Protein AF-A0A9W9ZRK2-F1 (afdb_monomer_lite)

Organism: NCBI:txid174260

pLDDT: mean 77.33, std 15.68, range [36.19, 97.38]

Foldseek 3Di:
DDDPPDDPVDDDDLVVVLVVVVVVQVVVCVVPVDRDPPVVPPDDPDDSVVVVVVVCVVCVVVPDDDDPVVVVVCCVVVPVVVVVVVVVVVVVVVVVVVVVVD

Sequence (102 aa):
MADRRYDFPHGPNPGEESLKLKAKYAAEYKKTGKIKPIQDVGALIKDPAIEKFGWIRENTDLYFKFKPRSVRNAVLWCLLIPGALLFYIKKTKSQEKSASLH

Radius of gyration: 27.27 Å; chains: 1; bounding box: 52×24×78 Å

Structure (mmCIF, N/CA/C/O backbone):
data_AF-A0A9W9ZRK2-F1
#
_entry.id   AF-A0A9W9ZRK2-F1
#
loop_
_atom_site.group_PDB
_atom_site.id
_atom_site.type_symbol
_atom_site.label_atom_id
_atom_site.label_alt_id
_atom_site.label_comp_id
_atom_site.label_asym_id
_atom_site.label_entity_id
_atom_site.label_seq_id
_atom_site.pdbx_PDB_ins_code
_atom_site.Cartn_x
_atom_site.Cartn_y
_atom_site.Cartn_z
_atom_site.occupancy
_atom_site.B_iso_or_equiv
_atom_site.auth_seq_id
_atom_site.auth_comp_id
_atom_site.auth_asym_id
_atom_site.auth_atom_id
_atom_site.pdbx_PDB_model_num
ATOM 1 N N . MET A 1 1 ? 13.527 -8.256 -30.690 1.00 36.19 1 MET A N 1
ATOM 2 C CA . MET A 1 1 ? 12.086 -8.564 -30.577 1.00 36.19 1 MET A CA 1
ATOM 3 C C . MET A 1 1 ? 11.636 -8.116 -29.193 1.00 36.19 1 MET A C 1
ATOM 5 O O . MET A 1 1 ? 11.984 -8.778 -28.227 1.00 36.19 1 MET A O 1
ATOM 9 N N . ALA A 1 2 ? 11.008 -6.943 -29.075 1.00 41.31 2 ALA A N 1
ATOM 10 C CA . ALA A 1 2 ? 10.505 -6.444 -27.794 1.00 41.31 2 ALA A CA 1
ATOM 11 C C . ALA A 1 2 ? 9.269 -7.262 -27.381 1.00 41.31 2 ALA A C 1
ATOM 13 O O . ALA A 1 2 ? 8.363 -7.464 -28.190 1.00 41.31 2 ALA A O 1
ATOM 14 N N . ASP A 1 3 ? 9.277 -7.784 -26.156 1.00 39.91 3 ASP A N 1
ATOM 15 C CA . ASP A 1 3 ? 8.208 -8.602 -25.581 1.00 39.91 3 ASP A CA 1
ATOM 16 C C . ASP A 1 3 ? 6.953 -7.728 -25.393 1.00 39.91 3 ASP A C 1
ATOM 18 O O . ASP A 1 3 ? 6.875 -6.931 -24.461 1.00 39.91 3 ASP A O 1
ATOM 22 N N . ARG A 1 4 ? 5.976 -7.831 -26.307 1.00 49.53 4 ARG A N 1
ATOM 23 C CA . ARG A 1 4 ? 4.737 -7.015 -26.334 1.00 49.53 4 ARG A CA 1
ATOM 24 C C . ARG A 1 4 ? 3.719 -7.395 -25.246 1.00 49.53 4 ARG A C 1
ATOM 26 O O . ARG A 1 4 ? 2.519 -7.247 -25.437 1.00 49.53 4 ARG A O 1
ATOM 33 N N . ARG A 1 5 ? 4.163 -7.963 -24.123 1.00 50.00 5 ARG A N 1
ATOM 34 C CA . ARG A 1 5 ? 3.261 -8.416 -23.046 1.00 50.00 5 ARG A CA 1
ATOM 35 C C . ARG A 1 5 ? 2.823 -7.295 -22.105 1.00 50.00 5 ARG A C 1
ATOM 37 O O . ARG A 1 5 ? 1.941 -7.516 -21.284 1.00 50.00 5 ARG A O 1
ATOM 44 N N . TYR A 1 6 ? 3.422 -6.113 -22.230 1.00 50.22 6 TYR A N 1
ATOM 45 C CA . TYR A 1 6 ? 3.075 -4.926 -21.461 1.00 50.22 6 TYR A CA 1
ATOM 46 C C . TYR A 1 6 ? 3.019 -3.727 -22.406 1.00 50.22 6 TYR A C 1
ATOM 48 O O . TYR A 1 6 ? 4.051 -3.133 -22.711 1.00 50.22 6 TYR A O 1
ATOM 56 N N . ASP A 1 7 ? 1.820 -3.384 -22.875 1.00 52.34 7 ASP A N 1
ATOM 57 C CA . ASP A 1 7 ? 1.579 -2.037 -23.385 1.00 52.34 7 ASP A CA 1
ATOM 58 C C . ASP A 1 7 ? 1.628 -1.084 -22.185 1.00 52.34 7 ASP A C 1
ATOM 60 O O . ASP A 1 7 ? 1.001 -1.335 -21.153 1.00 52.34 7 ASP A O 1
ATOM 64 N N . PHE A 1 8 ? 2.425 -0.023 -22.296 1.00 57.28 8 PHE A N 1
ATOM 65 C CA . PHE A 1 8 ? 2.486 1.063 -21.321 1.00 57.28 8 PHE A CA 1
ATOM 66 C C . PHE A 1 8 ? 1.576 2.183 -21.845 1.00 57.28 8 PHE A C 1
ATOM 68 O O . PHE A 1 8 ? 2.049 3.036 -22.593 1.00 57.28 8 PHE A O 1
ATOM 75 N N . PRO A 1 9 ? 0.263 2.180 -21.534 1.00 54.69 9 PRO A N 1
ATOM 76 C CA . PRO A 1 9 ? -0.681 3.127 -22.130 1.00 54.69 9 PRO A CA 1
ATOM 77 C C . PRO A 1 9 ? -0.377 4.585 -21.760 1.00 54.69 9 PRO A C 1
ATOM 79 O O . PRO A 1 9 ? -0.770 5.495 -22.489 1.00 54.69 9 PRO A O 1
ATOM 82 N N . HIS A 1 10 ? 0.350 4.820 -20.662 1.00 52.25 10 HIS A N 1
ATOM 83 C CA . HIS A 1 10 ? 0.744 6.148 -20.207 1.00 52.25 10 HIS A CA 1
ATOM 84 C C . HIS A 1 10 ? 2.223 6.162 -19.784 1.00 52.25 10 HIS A C 1
ATOM 86 O O . HIS A 1 10 ? 2.591 5.551 -18.783 1.00 52.25 10 HIS A O 1
ATOM 92 N N . GLY A 1 11 ? 3.057 6.878 -20.550 1.00 54.03 11 GLY A N 1
ATOM 93 C CA . GLY A 1 11 ? 4.483 7.114 -20.274 1.00 54.03 11 GLY A CA 1
ATOM 94 C C . GLY A 1 11 ? 5.448 6.439 -21.265 1.00 54.03 11 GLY A C 1
ATOM 95 O O . GLY A 1 11 ? 5.064 5.496 -21.956 1.00 54.03 11 GLY A O 1
ATOM 96 N N . PRO A 1 12 ? 6.702 6.923 -21.382 1.00 58.34 12 PRO A N 1
ATOM 97 C CA . PRO A 1 12 ? 7.715 6.290 -22.224 1.00 58.34 12 PRO A CA 1
ATOM 98 C C . PRO A 1 12 ? 8.005 4.867 -21.735 1.00 58.34 12 PRO A C 1
ATOM 100 O O . PRO A 1 12 ? 8.074 4.615 -20.533 1.00 58.34 12 PRO A O 1
ATOM 103 N N . ASN A 1 13 ? 8.181 3.933 -22.672 1.00 67.44 13 ASN A N 1
ATOM 104 C CA . ASN A 1 13 ? 8.439 2.535 -22.350 1.00 67.44 13 ASN A CA 1
ATOM 105 C C . ASN A 1 13 ? 9.756 2.415 -21.549 1.00 67.44 13 ASN A C 1
ATOM 107 O O . ASN A 1 13 ? 10.829 2.706 -22.091 1.00 67.44 13 ASN A O 1
ATOM 111 N N . PRO A 1 14 ? 9.720 1.953 -20.286 1.00 61.97 14 PRO A N 1
ATOM 112 C CA . PRO A 1 14 ? 10.901 1.892 -19.424 1.00 61.97 14 PRO A CA 1
ATOM 113 C C . PRO A 1 14 ? 11.985 0.942 -19.971 1.00 61.97 14 PRO A C 1
ATOM 115 O O . PRO A 1 14 ? 13.185 1.132 -19.744 1.00 61.97 14 PRO A O 1
ATOM 118 N N . GLY A 1 15 ? 11.588 -0.061 -20.764 1.00 65.00 15 GLY A N 1
ATOM 119 C CA . GLY A 1 15 ? 12.522 -0.914 -21.498 1.00 65.00 15 GLY A CA 1
ATOM 120 C C . GLY A 1 15 ? 13.283 -0.151 -22.587 1.00 65.00 15 GLY A C 1
ATOM 121 O O . GLY A 1 15 ? 14.488 -0.326 -22.737 1.00 65.00 15 GLY A O 1
ATOM 122 N N . GLU A 1 16 ? 12.616 0.741 -23.315 1.00 70.44 16 GLU A N 1
ATOM 123 C CA . GLU A 1 16 ? 13.249 1.545 -24.365 1.00 70.44 16 GLU A CA 1
ATOM 124 C C . GLU A 1 16 ? 14.146 2.644 -23.791 1.00 70.44 16 GLU A C 1
ATOM 126 O O . GLU A 1 16 ? 15.249 2.855 -24.294 1.00 70.44 16 GLU A O 1
ATOM 131 N N . GLU A 1 17 ? 13.715 3.305 -22.716 1.00 68.06 17 GLU A N 1
ATOM 132 C CA . GLU A 1 17 ? 14.508 4.307 -21.990 1.00 68.06 17 GLU A CA 1
ATOM 133 C C . GLU A 1 17 ? 15.822 3.705 -21.474 1.00 68.06 17 GLU A C 1
ATOM 135 O O . GLU A 1 17 ? 16.905 4.233 -21.738 1.00 68.06 17 GLU A O 1
ATOM 140 N N . SER A 1 18 ? 15.754 2.540 -20.821 1.00 64.94 18 SER A N 1
ATOM 141 C CA . SER A 1 18 ? 16.949 1.857 -20.313 1.00 64.94 18 SER A CA 1
ATOM 142 C C . SER A 1 18 ? 17.893 1.392 -21.431 1.00 64.94 18 SER A C 1
ATOM 144 O O . SER A 1 18 ? 19.115 1.471 -21.279 1.00 64.94 18 SER A O 1
ATOM 146 N N . LEU A 1 19 ? 17.363 0.962 -22.581 1.00 74.06 19 LEU A N 1
ATOM 147 C CA . LEU A 1 19 ? 18.164 0.616 -23.760 1.00 74.06 19 LEU A CA 1
ATOM 148 C C . LEU A 1 19 ? 18.850 1.844 -24.371 1.00 74.06 19 LEU A C 1
ATOM 150 O O . LEU A 1 19 ? 20.038 1.772 -24.693 1.00 74.06 19 LEU A O 1
ATOM 154 N N . LYS A 1 20 ? 18.148 2.978 -24.482 1.00 76.31 20 LYS A N 1
ATOM 155 C CA . LYS A 1 20 ? 18.725 4.253 -24.942 1.00 76.31 20 LYS A CA 1
ATOM 156 C C . LYS A 1 20 ? 19.837 4.726 -24.008 1.00 76.31 20 LYS A C 1
ATOM 158 O O . LYS A 1 20 ? 20.898 5.138 -24.475 1.00 76.31 20 LYS A O 1
ATOM 163 N N . LEU A 1 21 ? 19.627 4.609 -22.698 1.00 71.12 21 LEU A N 1
ATOM 164 C CA . LEU A 1 21 ? 20.608 4.973 -21.678 1.00 71.12 21 LEU A CA 1
ATOM 165 C C . LEU A 1 21 ? 21.876 4.110 -21.795 1.00 71.12 21 LEU A C 1
ATOM 167 O O . LEU A 1 21 ? 22.987 4.635 -21.875 1.00 71.12 21 LEU A O 1
ATOM 171 N N . LYS A 1 22 ? 21.710 2.784 -21.904 1.00 73.62 22 LYS A N 1
ATOM 172 C CA . LYS A 1 22 ? 22.816 1.838 -22.130 1.00 73.62 22 LYS A CA 1
ATOM 173 C C . LYS A 1 22 ? 23.567 2.137 -23.426 1.00 73.62 22 LYS A C 1
ATOM 175 O O . LYS A 1 22 ? 24.796 2.144 -23.425 1.00 73.62 22 LYS A O 1
ATOM 180 N N . ALA A 1 23 ? 22.852 2.424 -24.514 1.00 80.50 23 ALA A N 1
ATOM 181 C CA . ALA A 1 23 ? 23.453 2.772 -25.799 1.00 80.50 23 ALA A CA 1
ATOM 182 C C . ALA A 1 23 ? 24.264 4.076 -25.723 1.00 80.50 23 ALA A C 1
ATOM 184 O O . ALA A 1 23 ? 25.372 4.140 -26.258 1.00 80.50 23 ALA A O 1
ATOM 185 N N . LYS A 1 24 ? 23.760 5.088 -25.005 1.00 78.25 24 LYS A N 1
ATOM 186 C CA . LYS A 1 24 ? 24.465 6.354 -24.768 1.00 78.25 24 LYS A CA 1
ATOM 187 C C . LYS A 1 24 ? 25.771 6.136 -24.003 1.00 78.25 24 LYS A C 1
ATOM 189 O O . LYS A 1 24 ? 26.820 6.574 -24.470 1.00 78.25 24 LYS A O 1
ATOM 194 N N . TYR A 1 25 ? 25.737 5.413 -22.883 1.00 71.88 25 TYR A N 1
ATOM 195 C CA . TYR A 1 25 ? 26.952 5.135 -22.107 1.00 71.88 25 TYR A CA 1
ATOM 196 C C . TYR A 1 25 ? 27.948 4.255 -22.866 1.00 71.88 25 TYR A C 1
ATOM 198 O O . TYR A 1 25 ? 29.151 4.501 -22.804 1.00 71.88 25 TYR A O 1
ATOM 206 N N . ALA A 1 26 ? 27.471 3.283 -23.647 1.00 76.69 26 ALA A N 1
ATOM 207 C CA . ALA A 1 26 ? 28.331 2.480 -24.512 1.00 76.69 26 ALA A CA 1
ATOM 208 C C . ALA A 1 26 ? 29.013 3.328 -25.604 1.00 76.69 26 ALA A C 1
ATOM 210 O O . ALA A 1 26 ? 30.184 3.108 -25.915 1.00 76.69 26 ALA A O 1
ATOM 211 N N . ALA A 1 27 ? 28.312 4.313 -26.174 1.00 80.31 27 ALA A N 1
ATOM 212 C CA . ALA A 1 27 ? 28.882 5.240 -27.150 1.00 80.31 27 ALA A CA 1
ATOM 213 C C . ALA A 1 27 ? 29.912 6.190 -26.515 1.00 80.31 27 ALA A C 1
ATOM 215 O O . ALA A 1 27 ? 30.959 6.444 -27.110 1.00 80.31 27 ALA A O 1
ATOM 216 N N . GLU A 1 28 ? 29.649 6.686 -25.305 1.00 75.06 28 GLU A N 1
ATOM 217 C CA . GLU A 1 28 ? 30.608 7.499 -24.547 1.00 75.06 28 GLU A CA 1
ATOM 218 C C . GLU A 1 28 ? 31.869 6.700 -24.193 1.00 75.06 28 GLU A C 1
ATOM 220 O O . GLU A 1 28 ? 32.979 7.202 -24.386 1.00 75.06 28 GLU A O 1
ATOM 225 N N . TYR A 1 29 ? 31.717 5.438 -23.778 1.00 75.25 29 TYR A N 1
ATOM 226 C CA . TYR A 1 29 ? 32.837 4.531 -23.524 1.00 75.25 29 TYR A CA 1
ATOM 227 C C . TYR A 1 29 ? 33.676 4.291 -24.784 1.00 75.25 29 TYR A C 1
ATOM 229 O O . TYR A 1 29 ? 34.892 4.445 -24.744 1.00 75.25 29 TYR A O 1
ATOM 237 N N . LYS A 1 30 ? 33.045 4.005 -25.931 1.00 79.25 30 LYS A N 1
ATOM 238 C CA . LYS A 1 30 ? 33.761 3.822 -27.208 1.00 79.25 30 LYS A CA 1
ATOM 239 C C . LYS A 1 30 ? 34.567 5.053 -27.636 1.00 79.25 30 LYS A C 1
ATOM 241 O O . LYS A 1 30 ? 35.600 4.896 -28.272 1.00 79.25 30 LYS A O 1
ATOM 246 N N . LYS A 1 31 ? 34.103 6.262 -27.306 1.00 81.69 31 LYS A N 1
ATOM 247 C CA . LYS A 1 31 ? 34.792 7.518 -27.647 1.00 81.69 31 LYS A CA 1
ATOM 248 C C . LYS A 1 31 ? 35.940 7.855 -26.699 1.00 81.69 31 LYS A C 1
ATOM 250 O O . LYS A 1 31 ? 36.933 8.421 -27.134 1.00 81.69 31 LYS A O 1
ATOM 255 N N . THR A 1 32 ? 35.780 7.571 -25.409 1.00 78.62 32 THR A N 1
ATOM 256 C CA . THR A 1 32 ? 36.696 8.058 -24.361 1.00 78.62 32 THR A CA 1
ATOM 257 C C . THR A 1 32 ? 37.587 6.972 -23.763 1.00 78.62 32 THR A C 1
ATOM 259 O O . THR A 1 32 ? 38.567 7.295 -23.098 1.00 78.62 32 THR A O 1
ATOM 262 N N . GLY A 1 33 ? 37.250 5.695 -23.961 1.00 77.88 33 GLY A N 1
ATOM 263 C CA . GLY A 1 33 ? 37.946 4.539 -23.389 1.00 77.88 33 GLY A CA 1
ATOM 264 C C . GLY A 1 33 ? 37.817 4.398 -21.868 1.00 77.88 33 GLY A C 1
ATOM 265 O O . GLY A 1 33 ? 38.402 3.484 -21.291 1.00 77.88 33 GLY A O 1
ATOM 266 N N . LYS A 1 34 ? 37.068 5.284 -21.198 1.00 73.56 34 LYS A N 1
ATOM 267 C CA . LYS A 1 34 ? 36.952 5.336 -19.735 1.00 73.56 34 LYS A CA 1
ATOM 268 C C . LYS A 1 34 ? 35.531 5.009 -19.293 1.00 73.56 34 LYS A C 1
ATOM 270 O O . LYS A 1 34 ? 34.563 5.545 -19.829 1.00 73.56 34 LYS A O 1
ATOM 275 N N . ILE A 1 35 ? 35.406 4.138 -18.294 1.00 67.31 35 ILE A N 1
ATOM 276 C CA . ILE A 1 35 ? 34.138 3.903 -17.595 1.00 67.31 35 ILE A CA 1
ATOM 277 C C . ILE A 1 35 ? 33.948 5.074 -16.628 1.00 67.31 35 ILE A C 1
ATOM 279 O O . ILE A 1 35 ? 34.817 5.316 -15.792 1.00 67.31 35 ILE A O 1
ATOM 283 N N . LYS A 1 36 ? 32.849 5.828 -16.756 1.00 65.50 36 LYS A N 1
ATOM 284 C CA . LYS A 1 36 ? 32.547 6.918 -15.817 1.00 65.50 36 LYS A CA 1
ATOM 285 C C . LYS A 1 36 ? 32.288 6.328 -14.423 1.00 65.50 36 LYS A C 1
ATOM 287 O O . LYS A 1 36 ? 31.492 5.389 -14.325 1.00 65.50 36 LYS A O 1
ATOM 292 N N . PRO A 1 37 ? 32.936 6.835 -13.360 1.00 63.88 37 PRO A N 1
ATOM 293 C CA . PRO A 1 37 ? 32.641 6.392 -12.005 1.00 63.88 37 PRO A CA 1
ATOM 294 C C . PRO A 1 37 ? 31.195 6.760 -11.658 1.00 63.88 37 PRO A C 1
ATOM 296 O O . PRO A 1 37 ? 30.683 7.787 -12.099 1.00 63.88 37 PRO A O 1
ATOM 299 N N . ILE A 1 38 ? 30.536 5.916 -10.860 1.00 61.09 38 ILE A N 1
ATOM 300 C CA . ILE A 1 38 ? 29.101 6.022 -10.519 1.00 61.09 38 ILE A CA 1
ATOM 301 C C . ILE A 1 38 ? 28.749 7.410 -9.940 1.00 61.09 38 ILE A C 1
ATOM 303 O O . ILE A 1 38 ? 27.631 7.882 -10.105 1.00 61.09 38 ILE A O 1
ATOM 307 N N . GLN A 1 39 ? 29.724 8.077 -9.320 1.00 60.81 39 GLN A N 1
ATOM 308 C CA .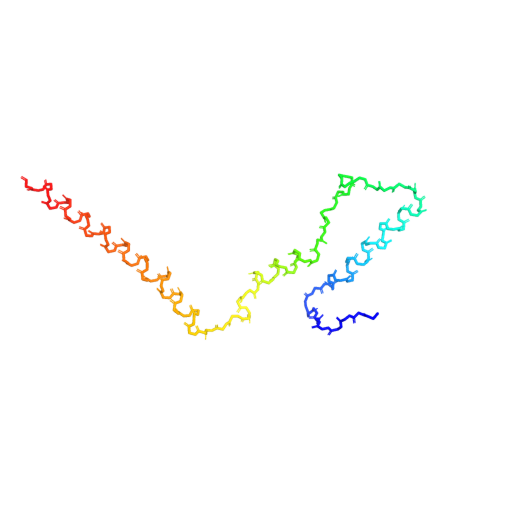 GLN A 1 39 ? 29.617 9.392 -8.681 1.00 60.81 39 GLN A CA 1
ATOM 309 C C . GLN A 1 39 ? 29.540 10.564 -9.682 1.00 60.81 39 GLN A C 1
ATOM 311 O O . GLN A 1 39 ? 28.875 11.554 -9.396 1.00 60.81 39 GLN A O 1
ATOM 316 N N . ASP A 1 40 ? 30.149 10.436 -10.868 1.00 61.28 40 ASP A N 1
ATOM 317 C CA . ASP A 1 40 ? 30.162 11.477 -11.918 1.00 61.28 40 ASP A CA 1
ATOM 318 C C . ASP A 1 40 ? 28.962 11.366 -12.871 1.00 61.28 40 ASP A C 1
ATOM 320 O O . ASP A 1 40 ? 28.748 12.195 -13.763 1.00 61.28 40 ASP A O 1
ATOM 324 N N . VAL A 1 41 ? 28.152 10.323 -12.698 1.00 59.09 41 VAL A N 1
ATOM 325 C CA . VAL A 1 41 ? 26.871 10.169 -13.376 1.00 59.09 41 VAL A CA 1
ATOM 326 C C . VAL A 1 41 ? 25.841 10.959 -12.566 1.00 59.09 41 VAL A C 1
ATOM 328 O O . VAL A 1 41 ? 25.011 10.387 -11.874 1.00 59.09 41 VAL A O 1
ATOM 331 N N . GLY A 1 42 ? 25.903 12.295 -12.634 1.00 51.72 42 GLY A N 1
ATOM 332 C CA . GLY A 1 42 ? 25.015 13.237 -11.922 1.00 51.72 42 GLY A CA 1
ATOM 333 C C . GLY A 1 42 ? 23.522 13.158 -12.288 1.00 51.72 42 GLY A C 1
ATOM 334 O O . GLY A 1 42 ? 22.764 14.087 -12.027 1.00 51.72 42 GLY A O 1
ATOM 335 N N . ALA A 1 43 ? 23.091 12.065 -12.910 1.00 59.19 43 ALA A N 1
ATOM 336 C CA . ALA A 1 43 ? 21.703 11.722 -13.134 1.00 59.19 43 ALA A CA 1
ATOM 337 C C . ALA A 1 43 ? 21.408 10.443 -12.348 1.00 59.19 43 ALA A C 1
ATOM 339 O O . ALA A 1 43 ? 22.056 9.420 -12.571 1.00 59.19 43 ALA A O 1
ATOM 340 N N . LEU A 1 44 ? 20.419 10.505 -11.449 1.00 64.69 44 LEU A N 1
ATOM 341 C CA . LEU A 1 44 ? 19.838 9.325 -10.812 1.00 64.69 44 LEU A CA 1
ATOM 342 C C . LEU A 1 44 ? 19.558 8.289 -11.907 1.00 64.69 44 LEU A C 1
ATOM 344 O O . LEU A 1 44 ? 18.759 8.547 -12.811 1.00 64.69 44 LEU A O 1
ATOM 348 N N . ILE A 1 45 ? 20.252 7.149 -11.861 1.00 65.94 45 ILE A N 1
ATOM 349 C CA . ILE A 1 45 ? 20.008 6.060 -12.804 1.00 65.94 45 ILE A CA 1
ATOM 350 C C . ILE A 1 45 ? 18.585 5.587 -12.534 1.00 65.94 45 ILE A C 1
ATOM 352 O O . ILE A 1 45 ? 18.303 4.977 -11.504 1.00 65.94 45 ILE A O 1
ATOM 356 N N . LYS A 1 46 ? 17.683 5.925 -13.453 1.00 65.31 46 LYS A N 1
ATOM 357 C CA . LYS A 1 46 ? 16.29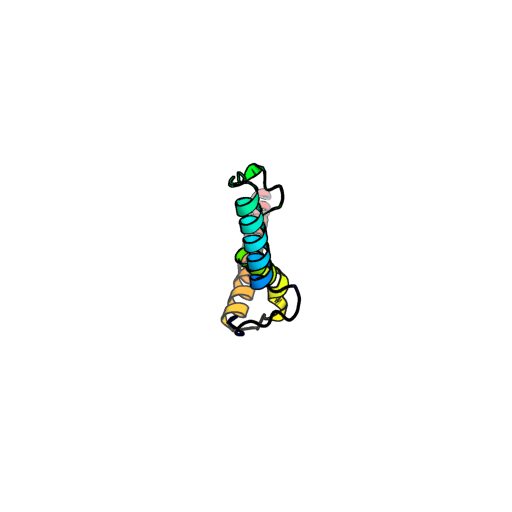1 5.500 -13.410 1.00 65.31 46 LYS A CA 1
ATOM 358 C C . LYS A 1 46 ? 16.253 3.999 -13.632 1.00 65.31 46 LYS A C 1
ATOM 360 O O . LYS A 1 46 ? 16.448 3.519 -14.750 1.00 65.31 46 LYS A O 1
ATOM 365 N N . ASP A 1 47 ? 16.076 3.260 -12.544 1.00 73.88 47 ASP A N 1
ATOM 366 C CA . ASP A 1 47 ? 15.838 1.832 -12.625 1.00 73.88 47 ASP A CA 1
ATOM 367 C C . ASP A 1 47 ? 14.384 1.615 -13.076 1.00 73.88 47 ASP A C 1
ATOM 369 O O . ASP A 1 47 ? 13.455 1.981 -12.345 1.00 73.88 47 ASP A O 1
ATOM 373 N N . PRO A 1 48 ? 14.162 1.008 -14.255 1.00 72.56 48 PRO A N 1
ATOM 374 C CA . PRO A 1 48 ? 12.819 0.753 -14.763 1.00 72.56 48 PRO A CA 1
ATOM 375 C C . PRO A 1 48 ? 11.973 -0.112 -13.814 1.00 72.56 48 PRO A C 1
ATOM 377 O O . PRO A 1 48 ? 10.748 0.017 -13.793 1.00 72.56 48 PRO A O 1
ATOM 380 N N . ALA A 1 49 ? 12.591 -0.987 -13.013 1.00 74.88 49 ALA A N 1
ATOM 381 C CA . ALA A 1 49 ? 11.885 -1.795 -12.025 1.00 74.88 49 ALA A CA 1
ATOM 382 C C . ALA A 1 49 ? 11.409 -0.953 -10.832 1.00 74.88 49 ALA A C 1
ATOM 384 O O . ALA A 1 49 ? 10.289 -1.151 -10.356 1.00 74.88 49 ALA A O 1
ATOM 385 N N . ILE A 1 50 ? 12.220 0.009 -10.384 1.00 77.88 50 ILE A N 1
ATOM 386 C CA . ILE A 1 50 ? 11.869 0.913 -9.280 1.00 77.88 50 ILE A CA 1
ATOM 387 C C . ILE A 1 50 ? 10.772 1.883 -9.719 1.00 77.88 50 ILE A C 1
ATOM 389 O O . ILE A 1 50 ? 9.794 2.056 -8.993 1.00 77.88 50 ILE A O 1
ATOM 393 N N . GLU A 1 51 ? 10.879 2.458 -10.918 1.00 78.94 51 GLU A N 1
ATOM 394 C CA . GLU A 1 51 ? 9.841 3.341 -11.464 1.00 78.94 51 GLU A CA 1
ATOM 395 C C . GLU A 1 51 ? 8.509 2.597 -11.638 1.00 78.94 51 GLU A C 1
ATOM 397 O O . GLU A 1 51 ? 7.459 3.100 -11.237 1.00 78.94 51 GLU A O 1
ATOM 402 N N . LYS A 1 52 ? 8.544 1.350 -12.133 1.00 77.06 52 LYS A N 1
ATOM 403 C CA . LYS A 1 52 ? 7.347 0.505 -12.240 1.00 77.06 52 LYS A CA 1
ATOM 404 C C . LYS A 1 52 ? 6.739 0.192 -10.873 1.00 77.06 52 LYS A C 1
ATOM 406 O O . LYS A 1 52 ? 5.520 0.236 -10.725 1.00 77.06 52 LYS A O 1
ATOM 411 N N . PHE A 1 53 ? 7.563 -0.135 -9.880 1.00 79.81 53 PHE A N 1
ATOM 412 C CA . PHE A 1 53 ? 7.082 -0.403 -8.526 1.00 79.81 53 PHE A CA 1
ATOM 413 C C . PHE A 1 53 ? 6.437 0.840 -7.896 1.00 79.81 53 PHE A C 1
ATOM 415 O O . PHE A 1 53 ? 5.355 0.738 -7.316 1.00 79.81 53 PHE A O 1
ATOM 422 N N . GLY A 1 54 ? 7.061 2.010 -8.065 1.00 85.88 54 GLY A N 1
ATOM 423 C CA . GLY A 1 54 ? 6.507 3.295 -7.638 1.00 85.88 54 GLY A CA 1
ATOM 424 C C . GLY A 1 54 ? 5.147 3.566 -8.276 1.00 85.88 54 GLY A C 1
ATOM 425 O O . GLY A 1 54 ? 4.170 3.794 -7.563 1.00 85.88 54 GLY A O 1
ATOM 426 N N . TRP A 1 55 ? 5.055 3.408 -9.599 1.00 84.12 55 TRP A N 1
ATOM 427 C CA . TRP A 1 55 ? 3.812 3.607 -10.340 1.00 84.12 55 TRP A CA 1
ATOM 428 C C . TRP A 1 55 ? 2.683 2.678 -9.875 1.00 84.12 55 TRP A C 1
ATOM 430 O O . TRP A 1 55 ? 1.560 3.137 -9.668 1.00 84.12 55 TRP A O 1
ATOM 440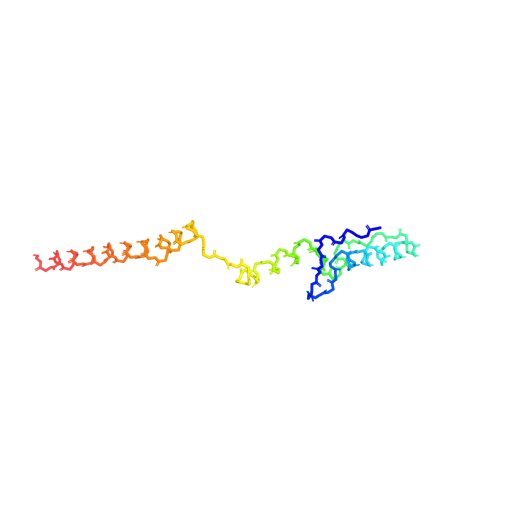 N N . ILE A 1 56 ? 2.965 1.386 -9.653 1.00 84.56 56 ILE A N 1
ATOM 441 C CA . ILE A 1 56 ? 1.960 0.422 -9.165 1.00 84.56 56 ILE A CA 1
ATOM 442 C C . ILE A 1 56 ? 1.409 0.856 -7.804 1.00 84.56 56 ILE A C 1
ATOM 444 O O . ILE A 1 56 ? 0.208 0.746 -7.570 1.00 84.56 56 ILE A O 1
ATOM 448 N N . ARG A 1 57 ? 2.273 1.355 -6.912 1.00 88.31 57 ARG A N 1
ATOM 449 C CA . ARG A 1 57 ? 1.874 1.808 -5.575 1.00 88.31 57 ARG A CA 1
ATOM 450 C C . ARG A 1 57 ? 1.008 3.066 -5.633 1.00 88.31 57 ARG A C 1
ATOM 452 O O . ARG A 1 57 ? 0.057 3.189 -4.865 1.00 88.31 57 ARG A O 1
ATOM 459 N N . GLU A 1 58 ? 1.326 3.985 -6.533 1.00 87.19 58 GLU A N 1
ATOM 460 C CA . GLU A 1 58 ? 0.580 5.235 -6.704 1.00 87.19 58 GLU A CA 1
ATOM 461 C C . GLU A 1 58 ? -0.788 5.023 -7.362 1.00 87.19 58 GLU A C 1
ATOM 463 O O . GLU A 1 58 ? -1.719 5.754 -7.053 1.00 87.19 58 GLU A O 1
ATOM 468 N N . ASN A 1 59 ? -0.934 3.986 -8.193 1.00 88.38 59 ASN A N 1
ATOM 469 C CA . ASN A 1 59 ? -2.152 3.688 -8.958 1.00 88.38 59 ASN A CA 1
ATOM 470 C C . ASN A 1 59 ? -2.864 2.419 -8.458 1.00 88.38 59 ASN A C 1
ATOM 472 O O . ASN A 1 59 ? -3.489 1.680 -9.227 1.00 88.38 59 ASN A O 1
ATOM 476 N N . THR A 1 60 ? -2.716 2.104 -7.168 1.00 85.44 60 THR A N 1
ATOM 477 C CA . THR A 1 60 ? -3.264 0.863 -6.591 1.00 85.44 60 THR A CA 1
ATOM 478 C C . THR A 1 60 ? -4.800 0.851 -6.615 1.00 85.44 60 THR A C 1
ATOM 480 O O . THR A 1 60 ? -5.422 -0.209 -6.689 1.00 85.44 60 THR A O 1
ATOM 483 N N . ASP A 1 61 ? -5.412 2.030 -6.560 1.00 86.56 61 ASP A N 1
ATOM 484 C CA . ASP A 1 61 ? -6.851 2.282 -6.578 1.00 86.56 61 ASP A CA 1
ATOM 485 C C . ASP A 1 61 ? -7.515 1.872 -7.900 1.00 86.56 61 ASP A C 1
ATOM 487 O O . ASP A 1 61 ? -8.566 1.230 -7.872 1.00 86.56 61 ASP A O 1
ATOM 491 N N . LEU A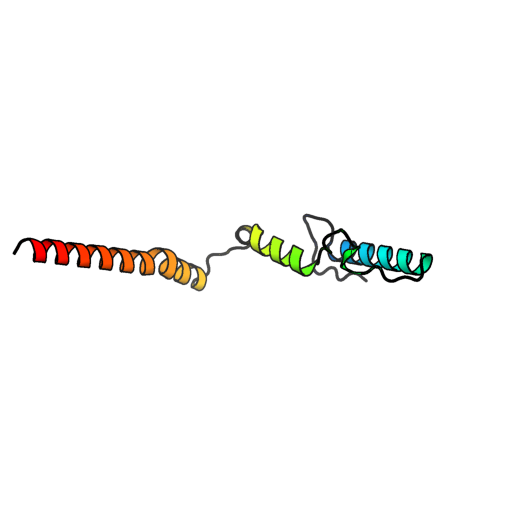 1 62 ? -6.867 2.135 -9.042 1.00 86.00 62 LEU A N 1
ATOM 492 C CA . LEU A 1 62 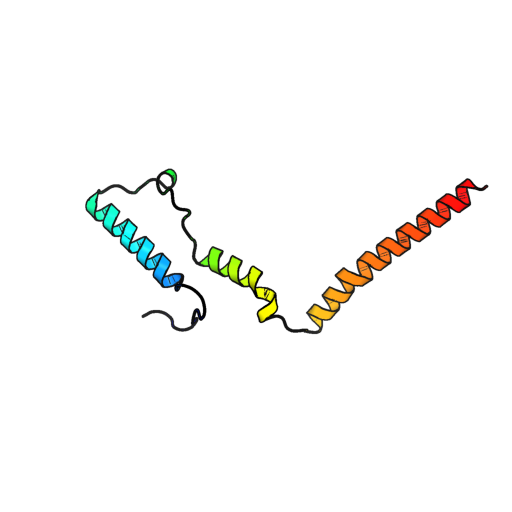? -7.394 1.815 -10.377 1.00 86.00 62 LEU A CA 1
ATOM 493 C C . LEU A 1 62 ? -7.682 0.318 -10.573 1.00 86.00 62 LEU A C 1
ATOM 495 O O . LEU A 1 62 ? -8.574 -0.063 -11.331 1.00 86.00 62 LEU A O 1
ATOM 499 N N . TYR A 1 63 ? -6.927 -0.543 -9.889 1.00 85.75 63 TYR A N 1
ATOM 500 C CA . TYR A 1 63 ? -7.014 -2.000 -10.027 1.00 85.75 63 TYR A CA 1
ATOM 501 C C . TYR A 1 63 ? -7.584 -2.690 -8.785 1.00 85.75 63 TYR A C 1
ATOM 503 O O . TYR A 1 63 ? -7.674 -3.925 -8.738 1.00 85.75 63 TYR A O 1
ATOM 511 N N . PHE A 1 64 ? -7.972 -1.921 -7.767 1.00 90.81 64 PHE A N 1
ATOM 512 C CA . PHE A 1 64 ? -8.494 -2.475 -6.531 1.00 90.81 64 PHE A CA 1
ATOM 513 C C . PHE A 1 64 ? -9.880 -3.094 -6.741 1.00 90.81 64 PHE A C 1
ATOM 515 O O . PHE A 1 64 ? -10.755 -2.5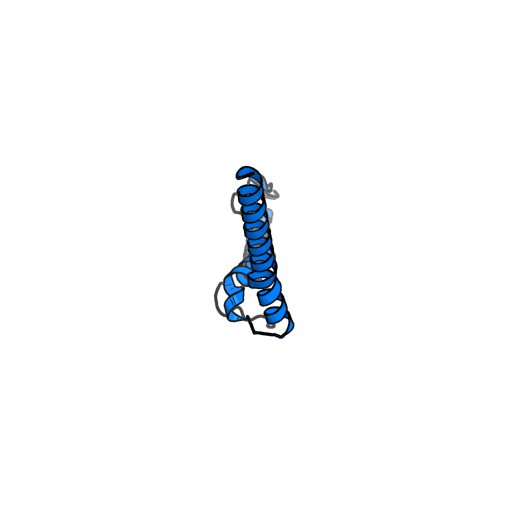47 -7.407 1.00 90.81 64 PHE A O 1
ATOM 522 N N . LYS A 1 65 ? -10.102 -4.261 -6.129 1.00 92.25 65 LYS A N 1
ATOM 523 C CA . LYS A 1 65 ? -11.410 -4.926 -6.093 1.00 92.25 65 LYS A CA 1
ATOM 524 C C . LYS A 1 65 ? -11.695 -5.425 -4.688 1.00 92.25 65 LYS A C 1
ATOM 526 O O . LYS A 1 65 ? -10.832 -6.039 -4.050 1.00 92.25 65 LYS A O 1
ATOM 531 N N . PHE A 1 66 ? -12.932 -5.237 -4.236 1.00 93.19 66 PHE A N 1
ATOM 532 C CA . PHE A 1 66 ? -13.399 -5.790 -2.972 1.00 93.19 66 PHE A CA 1
ATOM 533 C C . PHE A 1 66 ? -13.465 -7.315 -3.054 1.00 93.19 66 PHE A C 1
ATOM 535 O O . PHE A 1 66 ? -14.382 -7.901 -3.621 1.00 93.19 66 PHE A O 1
ATOM 542 N N . LYS A 1 67 ? -12.456 -7.965 -2.476 1.00 94.81 67 LYS A N 1
ATOM 543 C CA . LYS A 1 67 ? -12.432 -9.409 -2.240 1.00 94.81 67 LYS A CA 1
ATOM 544 C C . LYS A 1 67 ? -12.749 -9.680 -0.768 1.00 94.81 67 LYS A C 1
ATOM 546 O O . LYS A 1 67 ? -12.383 -8.852 0.071 1.00 94.81 67 LYS A O 1
ATOM 551 N N . PRO A 1 68 ? -13.313 -10.849 -0.415 1.00 96.12 68 PRO A N 1
ATOM 552 C CA . PRO A 1 68 ? -13.616 -11.188 0.979 1.00 96.12 68 PRO A CA 1
ATOM 553 C C . PRO A 1 68 ? -12.421 -11.003 1.927 1.00 96.12 68 PRO A C 1
ATOM 555 O O . PRO A 1 68 ? -12.563 -10.482 3.030 1.00 96.12 68 PRO A O 1
ATOM 558 N N . ARG A 1 69 ? -11.207 -11.335 1.465 1.00 94.88 69 ARG A N 1
ATOM 559 C CA . ARG A 1 69 ? -9.964 -11.120 2.222 1.00 94.88 69 ARG A CA 1
ATOM 560 C C . ARG A 1 69 ? -9.668 -9.636 2.476 1.00 94.88 69 ARG A C 1
ATOM 562 O O . ARG A 1 69 ? -9.265 -9.292 3.583 1.00 94.88 69 ARG A O 1
ATOM 569 N N . SER A 1 70 ? -9.871 -8.775 1.479 1.00 94.25 70 SER A N 1
ATOM 570 C CA . SER A 1 70 ? -9.656 -7.328 1.596 1.00 94.25 70 SER A CA 1
ATOM 571 C C . SER A 1 70 ? -10.670 -6.699 2.548 1.00 94.25 70 SER A C 1
ATOM 573 O O . SER A 1 70 ? -10.282 -5.939 3.426 1.00 94.25 70 SER A O 1
ATOM 575 N N . VAL A 1 71 ? -11.948 -7.078 2.428 1.00 95.81 71 VAL A N 1
ATOM 576 C CA . VAL A 1 71 ? -13.024 -6.591 3.308 1.00 95.81 71 VAL A CA 1
ATOM 577 C C . VAL A 1 71 ? -12.767 -7.005 4.755 1.00 95.81 71 VAL A C 1
ATOM 579 O O . VAL A 1 71 ? -12.790 -6.161 5.645 1.00 95.81 71 VAL A O 1
ATOM 582 N N . ARG A 1 72 ? -12.431 -8.279 4.997 1.00 96.81 72 ARG A N 1
ATOM 583 C CA . ARG A 1 72 ? -12.075 -8.765 6.338 1.00 96.81 72 ARG A CA 1
ATOM 584 C C . ARG A 1 72 ? -10.923 -7.963 6.939 1.00 96.81 72 ARG A C 1
ATOM 586 O O . ARG A 1 72 ? -11.002 -7.545 8.089 1.00 96.81 72 ARG A O 1
ATOM 593 N N . ASN A 1 73 ? -9.858 -7.750 6.167 1.00 96.19 73 ASN A N 1
ATOM 594 C CA . ASN A 1 73 ? -8.706 -6.989 6.637 1.00 96.19 73 ASN A CA 1
ATOM 595 C C . ASN A 1 73 ? -9.077 -5.527 6.928 1.00 96.19 73 ASN A C 1
ATOM 597 O O . ASN A 1 73 ? -8.652 -5.005 7.952 1.00 96.19 73 ASN A O 1
ATOM 601 N N . ALA A 1 74 ? -9.900 -4.893 6.089 1.00 96.00 74 ALA A N 1
ATOM 602 C CA . ALA A 1 74 ? -10.379 -3.535 6.326 1.00 96.00 74 ALA A CA 1
ATOM 603 C C . ALA A 1 74 ? -11.194 -3.439 7.627 1.00 96.00 74 ALA A C 1
ATOM 605 O O . ALA A 1 74 ? -10.929 -2.571 8.451 1.00 96.00 74 ALA A O 1
ATOM 606 N N . VAL A 1 75 ? -12.123 -4.368 7.875 1.00 96.62 75 VAL A N 1
ATOM 607 C CA . VAL A 1 75 ? -12.912 -4.389 9.121 1.00 96.62 75 VAL A CA 1
ATOM 608 C C . VAL A 1 75 ? -12.016 -4.587 10.345 1.00 96.62 75 VAL A C 1
ATOM 610 O O . VAL A 1 75 ? -12.161 -3.874 11.336 1.00 96.62 75 VAL A O 1
ATOM 613 N N . LEU A 1 76 ? -11.064 -5.521 10.280 1.00 97.38 76 LEU A N 1
ATOM 614 C CA . LEU A 1 76 ? -10.153 -5.785 11.394 1.00 97.38 76 LEU A CA 1
ATOM 615 C C . LEU A 1 76 ? -9.293 -4.563 11.734 1.00 97.38 76 LEU A C 1
ATOM 617 O O . LEU A 1 76 ? -9.250 -4.148 12.891 1.00 97.38 76 LEU A O 1
ATOM 621 N N . TRP A 1 77 ? -8.634 -3.983 10.732 1.00 97.12 77 TRP A N 1
ATOM 622 C CA . TRP A 1 77 ? -7.651 -2.923 10.945 1.00 97.12 77 TRP A CA 1
ATOM 623 C C . TRP A 1 77 ? -8.264 -1.533 11.113 1.00 97.12 77 TRP A C 1
ATOM 625 O O . TRP A 1 77 ? -7.728 -0.739 11.880 1.00 97.12 77 TRP A O 1
ATOM 635 N N . CYS A 1 78 ? -9.382 -1.229 10.449 1.00 95.88 78 CYS A N 1
ATOM 636 C CA . CYS A 1 78 ? -10.002 0.096 10.524 1.00 95.88 78 CYS A CA 1
ATOM 637 C C . CYS A 1 78 ? -11.053 0.212 11.632 1.00 95.88 78 CYS A C 1
ATOM 639 O O . CYS A 1 78 ? -11.269 1.312 12.131 1.00 95.88 78 CYS A O 1
ATOM 641 N N . LEU A 1 79 ? -11.712 -0.888 12.020 1.00 95.00 79 LEU A N 1
ATOM 642 C CA . LEU A 1 79 ? -12.814 -0.846 12.988 1.00 95.00 79 LEU A CA 1
ATOM 643 C C . LEU A 1 79 ? -12.497 -1.630 14.255 1.00 95.00 79 LEU A C 1
ATOM 645 O O . LEU A 1 79 ? -12.533 -1.066 15.346 1.00 95.00 79 LEU A O 1
ATOM 649 N N . LEU A 1 80 ? -12.178 -2.919 14.125 1.00 97.06 80 LEU A N 1
ATOM 650 C CA . LEU A 1 80 ? -12.114 -3.813 15.279 1.00 97.06 80 LEU A CA 1
ATOM 651 C C . LEU A 1 80 ? -10.957 -3.445 16.213 1.00 97.06 80 LEU A C 1
ATOM 653 O O . LEU A 1 80 ? -11.179 -3.259 17.407 1.00 97.06 80 LEU A O 1
ATOM 657 N N . ILE A 1 81 ? -9.744 -3.284 15.675 1.00 96.31 81 ILE A N 1
ATOM 658 C CA . ILE A 1 81 ? -8.558 -2.949 16.475 1.00 96.31 81 ILE A CA 1
ATOM 659 C C . ILE A 1 81 ? -8.677 -1.545 17.100 1.00 96.31 81 ILE A C 1
ATOM 661 O O . ILE A 1 81 ? -8.574 -1.447 18.326 1.00 96.31 81 ILE A O 1
ATOM 665 N N . PRO A 1 82 ? -8.956 -0.463 16.340 1.00 97.19 82 PRO A N 1
ATOM 666 C CA . PRO A 1 82 ? -9.107 0.865 16.935 1.00 97.19 82 PRO A CA 1
ATOM 667 C C . PRO A 1 82 ? -10.290 0.946 17.906 1.00 97.19 82 PRO A C 1
ATOM 669 O O . PRO A 1 82 ? -10.179 1.564 18.964 1.00 97.19 82 PRO A O 1
ATOM 672 N N . GLY A 1 83 ? -11.410 0.292 17.586 1.00 97.12 83 GLY A N 1
ATOM 673 C CA . GLY A 1 83 ? -12.603 0.260 18.428 1.00 97.12 83 GLY A CA 1
ATOM 674 C C . GLY A 1 83 ? -12.360 -0.435 19.766 1.00 97.12 83 GLY A C 1
ATOM 675 O O . GLY A 1 83 ? -12.702 0.117 20.812 1.00 97.12 83 GLY A O 1
ATOM 676 N N . ALA A 1 84 ? -11.707 -1.601 19.753 1.00 96.69 84 ALA A N 1
ATOM 677 C CA . ALA A 1 84 ? -11.336 -2.315 20.973 1.00 96.69 84 ALA A CA 1
ATOM 678 C C . ALA A 1 84 ? -10.358 -1.502 21.835 1.00 96.69 84 ALA A C 1
ATOM 680 O O . ALA A 1 84 ? -10.540 -1.407 23.050 1.00 96.69 84 ALA A O 1
ATOM 681 N N . LEU A 1 85 ? -9.363 -0.862 21.208 1.00 96.88 85 LEU A N 1
ATOM 682 C CA . LEU A 1 85 ? -8.392 -0.022 21.907 1.00 96.88 85 LEU A CA 1
ATOM 683 C C . LEU A 1 85 ? -9.068 1.181 22.581 1.00 96.88 85 LEU A C 1
ATOM 685 O O . LEU A 1 85 ? -8.858 1.430 23.768 1.00 96.88 85 LEU A O 1
ATOM 689 N N . LEU A 1 86 ? -9.921 1.903 21.850 1.00 96.50 86 LEU A N 1
ATOM 690 C CA . LEU A 1 86 ? -10.663 3.046 22.388 1.00 96.50 86 LEU A CA 1
ATOM 691 C C . LEU A 1 86 ? -11.615 2.636 23.513 1.00 96.50 86 LEU A C 1
ATOM 693 O O . LEU A 1 86 ? -11.733 3.356 24.506 1.00 96.50 86 LEU A O 1
ATOM 697 N N . PHE A 1 87 ? -12.281 1.490 23.373 1.00 96.00 87 PHE A N 1
ATOM 698 C CA . PHE A 1 87 ? -13.148 0.948 24.414 1.00 96.00 87 PHE A CA 1
ATOM 699 C C . PHE A 1 87 ? -12.363 0.654 25.694 1.00 96.00 87 PHE A C 1
ATOM 701 O O . PHE A 1 87 ? -12.769 1.085 26.775 1.00 96.00 87 PHE A O 1
ATOM 708 N N . TYR A 1 88 ? -11.215 -0.015 25.570 1.00 96.50 88 TYR A N 1
ATOM 709 C CA . TYR A 1 88 ? -10.351 -0.321 26.704 1.00 96.50 88 TYR A CA 1
ATOM 710 C C . TYR A 1 88 ? -9.874 0.953 27.411 1.00 96.50 88 TYR A C 1
ATOM 712 O O . TYR A 1 88 ? -10.075 1.088 28.614 1.00 96.50 88 TYR A O 1
ATOM 720 N N . ILE A 1 89 ? -9.353 1.930 26.659 1.00 95.56 89 ILE A N 1
ATOM 721 C CA . ILE A 1 89 ? -8.882 3.214 27.208 1.00 95.56 89 ILE A CA 1
ATOM 722 C C . ILE A 1 89 ? -10.007 3.965 27.933 1.00 95.56 89 ILE A C 1
ATOM 724 O O . ILE A 1 89 ? -9.790 4.554 28.991 1.00 95.56 89 ILE A O 1
ATOM 728 N N . LYS A 1 90 ? -11.224 3.985 27.376 1.00 94.31 90 LYS A N 1
ATOM 729 C CA . LYS A 1 90 ? -12.363 4.633 28.042 1.00 94.31 90 LYS A CA 1
ATOM 730 C C . LYS A 1 90 ? -12.745 3.914 29.332 1.00 94.31 90 LYS A C 1
ATOM 732 O O . LYS A 1 90 ? -13.035 4.574 30.329 1.00 94.31 90 LYS A O 1
ATOM 737 N N . LYS A 1 91 ? -12.733 2.581 29.318 1.00 93.25 91 LYS A N 1
ATOM 738 C CA . LYS A 1 91 ? -13.066 1.768 30.488 1.00 93.25 91 LYS A CA 1
ATOM 739 C C . LYS A 1 91 ? -12.059 1.978 31.620 1.00 93.25 91 LYS A C 1
ATOM 741 O O . LYS A 1 91 ? -12.490 2.210 32.746 1.00 93.25 91 LYS A O 1
ATOM 746 N N . THR A 1 92 ? -10.757 1.969 31.332 1.00 91.38 92 THR A N 1
ATOM 747 C CA . THR A 1 92 ? -9.715 2.193 32.350 1.00 91.38 92 THR A CA 1
ATOM 748 C C . THR A 1 92 ? -9.807 3.591 32.956 1.00 91.38 92 THR A C 1
ATOM 750 O O . THR A 1 92 ? -9.881 3.713 34.175 1.00 91.38 92 THR A O 1
ATOM 753 N N . LYS A 1 93 ? -9.957 4.638 32.132 1.00 88.81 93 LYS A N 1
ATOM 754 C CA . LYS A 1 93 ? -10.157 6.016 32.623 1.00 88.81 93 LYS A CA 1
ATOM 755 C C . LYS A 1 93 ? -11.383 6.156 33.527 1.00 88.81 93 LYS A C 1
ATOM 757 O O . LYS A 1 93 ? -11.357 6.897 34.506 1.00 88.81 93 LYS A O 1
ATOM 762 N N . SER A 1 94 ? -12.472 5.457 33.202 1.00 83.50 94 SER A N 1
ATOM 763 C CA . SER A 1 94 ? -13.676 5.462 34.037 1.00 83.50 94 SER A CA 1
ATOM 764 C C . SER A 1 94 ? -13.438 4.787 35.390 1.00 83.50 94 SER A C 1
ATOM 766 O O . SER A 1 94 ? -13.967 5.254 36.398 1.00 83.50 94 SER A O 1
ATOM 768 N N . GLN A 1 95 ? -12.653 3.708 35.429 1.00 83.69 95 GLN A N 1
ATOM 769 C CA . GLN A 1 95 ? -12.304 3.022 36.674 1.00 83.69 95 GLN A CA 1
ATOM 770 C C . GLN A 1 95 ? -11.380 3.869 37.552 1.00 83.69 95 GLN A C 1
ATOM 772 O O . GLN A 1 95 ? -11.662 4.016 38.735 1.00 83.69 95 GLN A O 1
ATOM 777 N N . GLU A 1 96 ? -10.353 4.497 36.976 1.00 82.12 96 GLU A N 1
ATOM 778 C CA . GLU A 1 96 ? -9.450 5.410 37.694 1.00 82.12 96 GLU A CA 1
ATOM 779 C C . GLU A 1 96 ? -10.207 6.585 38.320 1.00 82.12 96 GLU A C 1
ATOM 781 O O . GLU A 1 96 ? -10.047 6.872 39.505 1.00 82.12 96 GLU A O 1
ATOM 786 N N . LYS A 1 97 ? -11.106 7.220 37.555 1.00 81.56 97 LYS A N 1
ATOM 787 C CA . LYS A 1 97 ? -11.941 8.313 38.069 1.00 81.56 97 LYS A CA 1
ATOM 788 C C . LYS A 1 97 ? -12.811 7.863 39.246 1.00 81.56 97 LYS A C 1
ATOM 790 O O . LYS A 1 97 ? -12.947 8.599 40.218 1.00 81.56 97 LYS A O 1
ATOM 795 N N . SER A 1 98 ? -13.378 6.661 39.162 1.00 72.88 98 SER A N 1
ATOM 796 C CA . SER A 1 98 ? -14.212 6.093 40.229 1.00 72.88 98 SER A CA 1
ATOM 797 C C . SER A 1 98 ? -13.391 5.743 41.474 1.00 72.88 98 SER A C 1
ATOM 799 O O . SER A 1 98 ? -13.863 5.948 42.584 1.00 72.88 98 SER A O 1
ATOM 801 N N . ALA A 1 99 ? -12.153 5.270 41.299 1.00 73.69 99 ALA A N 1
ATOM 802 C CA . ALA A 1 99 ? -11.237 4.966 42.397 1.00 73.69 99 ALA A CA 1
ATOM 803 C C . ALA A 1 99 ? -10.704 6.225 43.101 1.00 73.69 99 ALA A C 1
ATOM 805 O O . ALA A 1 99 ? -10.438 6.174 44.289 1.00 73.69 99 ALA A O 1
ATOM 806 N N . SER A 1 100 ? -10.573 7.355 42.395 1.00 72.81 100 SER A N 1
ATOM 807 C CA . SER A 1 100 ? -10.119 8.630 42.982 1.00 72.81 100 SER A CA 1
ATOM 808 C C . SER A 1 100 ? -11.179 9.393 43.792 1.00 72.81 100 SER A C 1
ATOM 810 O O . SER A 1 100 ? -10.863 10.402 44.414 1.00 72.81 100 SER A O 1
ATOM 812 N N . LEU A 1 101 ? -12.443 8.962 43.727 1.00 66.69 101 LEU A N 1
ATOM 813 C CA . LEU A 1 101 ? -13.579 9.580 44.427 1.00 66.69 101 LEU A CA 1
ATOM 814 C C . LEU A 1 101 ? -13.900 8.903 45.772 1.00 66.69 101 LEU A C 1
ATOM 816 O O . LEU A 1 101 ? -14.788 9.377 46.482 1.00 66.69 101 LEU A O 1
ATOM 820 N N . HIS A 1 102 ? -13.200 7.817 46.103 1.00 53.28 102 HIS A N 1
ATOM 821 C CA . HIS A 1 102 ? -13.277 7.087 47.369 1.00 53.28 102 HIS A CA 1
ATOM 822 C C . HIS A 1 102 ? -11.954 7.211 48.121 1.00 53.28 102 HIS A C 1
ATOM 824 O O . HIS A 1 102 ? -12.018 7.257 49.369 1.00 53.28 102 HIS A O 1
#

Secondary structure (DSSP, 8-state):
---TT---SSS--HHHHHHHHHHHHHHHHHHH--PPPTTT--S----HHHHHHHHHHHTTTTT----HHHHHHHIIIIIIHHHHHHHHHHHHHHHHHHHTT-